Protein AF-A0A843K5U0-F1 (afdb_monomer)

Nearest PDB structures (foldseek):
  5laa-assembly2_B  TM=9.552E-01  e=1.033E-05  Methanothermus fervidus DSM 2088
  5l8x-assembly2_B  TM=9.601E-01  e=3.581E-05  Methanocaldococcus jannaschii DSM 2661

Secondary structure (DSSP, 8-state):
-----PPPTTSS-S--SEEE--TT-S-EEEEET----HHHHHHTT-SEEEE---

pLDDT: mean 97.65, std 1.89, range [85.81, 98.88]

Radius of gyration: 11.62 Å; Cα contacts (8 Å, |Δi|>4): 85; chains: 1; bounding box: 26×24×32 Å

Mean predicted aligned error: 1.99 Å

Sequence (54 aa):
MANKKSPASGWPIVQGDFHTGDPNSPVAVVTMGSHLDEGAICSAGAAIAGSCKT

Structure (mmCIF, N/CA/C/O backbone):
data_AF-A0A843K5U0-F1
#
_entry.id   AF-A0A843K5U0-F1
#
loop_
_atom_site.group_PDB
_atom_site.id
_atom_site.type_symbol
_atom_site.label_atom_id
_atom_site.label_alt_id
_atom_site.label_comp_id
_atom_site.label_asym_id
_atom_site.label_entity_id
_atom_site.label_seq_id
_atom_site.pdbx_PDB_ins_code
_atom_site.Cartn_x
_atom_site.Cartn_y
_atom_site.Cartn_z
_atom_site.occupancy
_atom_site.B_iso_or_equiv
_atom_site.auth_seq_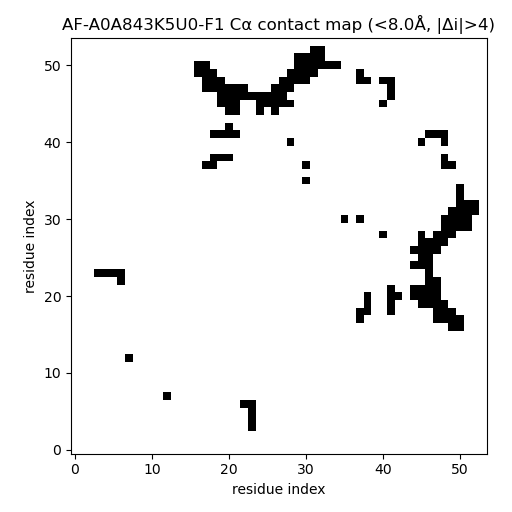id
_atom_site.auth_comp_id
_atom_site.auth_asym_id
_atom_site.auth_atom_id
_atom_site.pdbx_PDB_model_num
ATOM 1 N N . MET A 1 1 ? 1.345 -9.176 23.228 1.00 85.81 1 MET A N 1
ATOM 2 C CA . MET A 1 1 ? 0.680 -8.939 21.925 1.00 85.81 1 MET A CA 1
ATOM 3 C C . MET A 1 1 ? 0.694 -7.449 21.624 1.00 85.81 1 MET A C 1
ATOM 5 O O . MET A 1 1 ? 0.578 -6.672 22.563 1.00 85.81 1 MET A O 1
ATOM 9 N N . ALA A 1 2 ? 0.866 -7.048 20.361 1.00 95.69 2 ALA A N 1
ATOM 10 C CA . ALA A 1 2 ? 0.820 -5.636 19.974 1.00 95.69 2 ALA A CA 1
ATOM 11 C C . ALA A 1 2 ? -0.632 -5.130 19.927 1.00 95.69 2 ALA A C 1
ATOM 13 O O . ALA A 1 2 ? -1.514 -5.846 19.461 1.00 95.69 2 ALA A O 1
ATOM 14 N N . ASN A 1 3 ? -0.873 -3.905 20.394 1.00 97.25 3 ASN A N 1
ATOM 15 C CA . ASN A 1 3 ? -2.192 -3.275 20.328 1.00 97.25 3 ASN A CA 1
ATOM 16 C C . ASN A 1 3 ? -2.490 -2.809 18.889 1.00 97.25 3 ASN A C 1
ATOM 18 O O . ASN A 1 3 ? -1.618 -2.217 18.251 1.00 97.25 3 ASN A O 1
ATOM 22 N N . LYS A 1 4 ? -3.699 -3.068 18.378 1.00 97.44 4 LYS A N 1
ATOM 23 C CA . LYS A 1 4 ? -4.117 -2.754 17.001 1.00 97.44 4 LYS A CA 1
ATOM 24 C C . LYS A 1 4 ? -5.402 -1.931 17.006 1.00 97.44 4 LYS A C 1
ATOM 26 O O . LYS A 1 4 ? -6.224 -2.056 17.909 1.00 97.44 4 LYS A O 1
ATOM 31 N N . LYS A 1 5 ? -5.563 -1.085 15.991 1.00 97.62 5 LYS A N 1
ATOM 32 C CA . LYS A 1 5 ? -6.781 -0.307 15.738 1.00 97.62 5 LYS A CA 1
ATOM 33 C C . LYS A 1 5 ? -7.247 -0.582 14.317 1.00 97.62 5 LYS A C 1
ATOM 35 O O . LYS A 1 5 ? -6.416 -0.839 13.452 1.00 97.62 5 LYS A O 1
ATOM 40 N N . SER A 1 6 ? -8.551 -0.481 14.084 1.00 97.56 6 SER A N 1
ATOM 41 C CA . SER A 1 6 ? -9.102 -0.585 12.735 1.00 97.56 6 SER A CA 1
ATOM 42 C C . SER A 1 6 ? -8.599 0.565 11.852 1.00 97.56 6 SER A C 1
ATOM 44 O O . SER A 1 6 ? -8.531 1.703 12.333 1.00 97.56 6 SER A O 1
ATOM 46 N N . PRO A 1 7 ? -8.267 0.302 10.575 1.00 98.00 7 PRO A N 1
ATOM 47 C CA . PRO A 1 7 ? -7.959 1.357 9.621 1.00 98.00 7 PRO A CA 1
ATOM 48 C C . PRO A 1 7 ? -9.210 2.196 9.319 1.00 98.00 7 PRO A C 1
ATOM 50 O O . PRO A 1 7 ? -10.333 1.843 9.691 1.00 98.00 7 PRO A O 1
ATOM 53 N N . ALA A 1 8 ? -9.020 3.318 8.627 1.00 98.12 8 ALA A N 1
ATOM 54 C CA . ALA A 1 8 ? -10.138 4.117 8.141 1.00 98.12 8 ALA A CA 1
ATOM 55 C C . ALA A 1 8 ? -11.025 3.306 7.176 1.00 98.12 8 ALA A C 1
ATOM 57 O O . ALA A 1 8 ? -10.544 2.420 6.467 1.00 98.12 8 ALA A O 1
ATOM 58 N N . SER A 1 9 ? -12.321 3.626 7.131 1.00 97.94 9 SER A N 1
ATOM 59 C CA . SER A 1 9 ? -13.238 3.003 6.171 1.00 97.94 9 SER A CA 1
ATOM 60 C C . SER A 1 9 ? -12.768 3.281 4.742 1.00 97.94 9 SER A C 1
ATOM 62 O O . SER A 1 9 ? -12.500 4.432 4.398 1.00 97.94 9 SER A O 1
ATOM 64 N N . GLY A 1 10 ? -12.639 2.228 3.932 1.00 96.88 10 GLY A N 1
ATOM 65 C CA . GLY A 1 10 ? -12.128 2.328 2.563 1.00 96.88 10 GLY A CA 1
ATOM 66 C C . GLY A 1 10 ? -10.608 2.477 2.452 1.00 96.88 10 GLY A C 1
ATOM 67 O O . GLY A 1 10 ? -10.131 2.929 1.421 1.00 96.88 10 GLY A O 1
ATOM 68 N N . TRP A 1 11 ? -9.833 2.141 3.488 1.00 97.69 11 TRP A N 1
ATOM 69 C CA . TRP A 1 11 ? -8.372 2.131 3.386 1.00 97.69 11 TRP A CA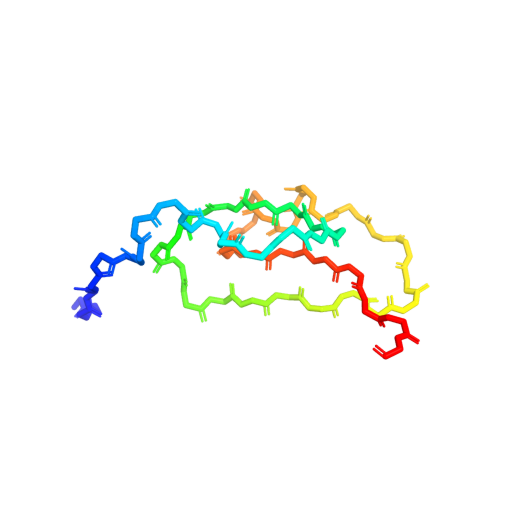 1
ATOM 70 C C . TRP A 1 11 ? -7.865 1.120 2.331 1.00 97.69 11 TRP A C 1
ATOM 72 O O . TRP A 1 11 ? -8.342 -0.018 2.336 1.00 97.69 11 TRP A O 1
ATOM 82 N N . PRO A 1 12 ? -6.860 1.487 1.504 1.00 98.00 12 PRO A N 1
ATOM 83 C CA . PRO A 1 12 ? -6.272 2.825 1.361 1.00 98.00 12 PRO A CA 1
ATOM 84 C C . PRO A 1 12 ? -7.216 3.795 0.636 1.00 98.00 12 PRO A C 1
ATOM 86 O O . PRO A 1 12 ? -7.708 3.498 -0.445 1.00 98.00 12 PRO A O 1
ATOM 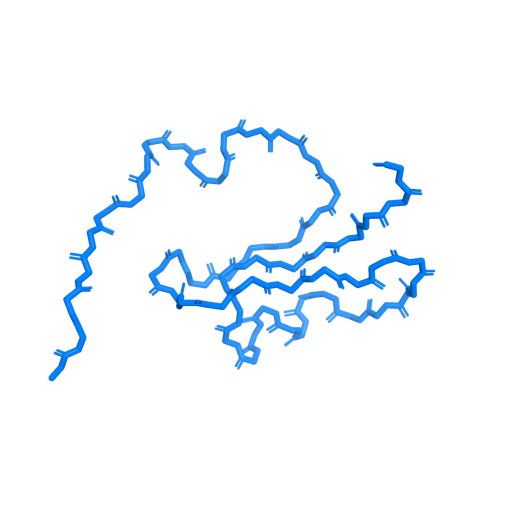89 N N . ILE A 1 13 ? -7.439 4.978 1.223 1.00 98.50 13 ILE A N 1
ATOM 90 C CA . ILE A 1 13 ? -8.408 5.963 0.699 1.00 98.50 13 ILE A CA 1
ATOM 91 C C . ILE A 1 13 ? -7.892 6.627 -0.584 1.00 98.50 13 ILE A C 1
ATOM 93 O O . ILE A 1 13 ? -8.655 6.923 -1.499 1.00 98.50 13 ILE A O 1
ATOM 97 N N . VAL A 1 14 ? -6.591 6.915 -0.627 1.00 98.25 14 VAL A N 1
ATOM 98 C CA . VAL A 1 14 ? -5.959 7.606 -1.751 1.00 98.25 14 VAL A CA 1
ATOM 99 C C . VAL A 1 14 ? -5.577 6.574 -2.800 1.00 98.25 14 VAL A C 1
ATOM 101 O O . VAL A 1 14 ? -4.837 5.641 -2.499 1.00 98.25 14 VAL A O 1
ATOM 104 N N . GLN A 1 15 ? -6.052 6.758 -4.031 1.00 97.81 15 GLN A N 1
ATOM 105 C CA . GLN A 1 15 ? -5.633 5.940 -5.164 1.00 97.81 15 GLN A CA 1
ATOM 106 C C . GLN A 1 15 ? -4.158 6.201 -5.500 1.00 97.81 15 GLN A C 1
ATOM 108 O O . GLN A 1 15 ? -3.707 7.345 -5.511 1.00 97.81 15 GLN A O 1
ATOM 113 N N . GLY A 1 16 ? -3.421 5.143 -5.821 1.00 96.75 16 GLY A N 1
ATOM 114 C CA . GLY A 1 16 ? -2.025 5.219 -6.235 1.00 96.75 16 GLY A CA 1
ATOM 115 C C . GLY A 1 16 ? -1.536 3.893 -6.810 1.00 96.75 16 GLY A C 1
ATOM 116 O O . GLY A 1 16 ? -2.321 2.962 -6.989 1.00 96.75 16 GLY A O 1
ATOM 117 N N . ASP A 1 17 ? -0.240 3.832 -7.110 1.00 97.56 17 ASP A N 1
ATOM 118 C CA . ASP A 1 17 ? 0.434 2.641 -7.632 1.00 97.56 17 ASP A CA 1
ATOM 119 C C . ASP A 1 17 ? 1.050 1.830 -6.482 1.00 97.56 17 ASP A C 1
ATOM 121 O O . ASP A 1 17 ? 2.188 2.059 -6.060 1.00 97.56 17 ASP A O 1
ATOM 125 N N . PHE A 1 18 ? 0.246 0.934 -5.912 1.00 98.12 18 PHE A N 1
ATOM 126 C CA . PHE A 1 18 ? 0.630 0.076 -4.797 1.00 98.12 18 PHE A CA 1
ATOM 127 C C . PHE A 1 18 ? -0.209 -1.205 -4.755 1.00 98.12 18 PHE A C 1
ATOM 129 O O . PHE A 1 18 ? -1.332 -1.267 -5.254 1.00 98.12 18 PHE A O 1
ATOM 136 N N . HIS A 1 19 ? 0.322 -2.206 -4.065 1.00 98.50 19 HIS A N 1
ATOM 137 C CA . HIS A 1 19 ? -0.384 -3.401 -3.624 1.00 98.50 19 HIS A CA 1
ATOM 138 C C . HIS A 1 19 ? -0.677 -3.305 -2.125 1.00 98.50 19 HIS A C 1
ATOM 140 O O . HIS A 1 19 ? 0.016 -2.608 -1.380 1.00 98.50 19 HIS A O 1
ATOM 146 N N . THR A 1 20 ? -1.715 -4.011 -1.677 1.00 98.38 20 THR A N 1
ATOM 147 C CA . THR A 1 20 ? -2.116 -4.060 -0.264 1.00 98.38 20 THR A CA 1
ATOM 148 C C . THR A 1 20 ? -2.026 -5.485 0.274 1.00 98.38 20 THR A C 1
ATOM 150 O O . THR A 1 20 ? -2.315 -6.448 -0.433 1.00 98.38 20 THR A O 1
ATOM 153 N N . GLY A 1 21 ? -1.587 -5.603 1.527 1.00 98.31 21 GLY A N 1
ATOM 154 C 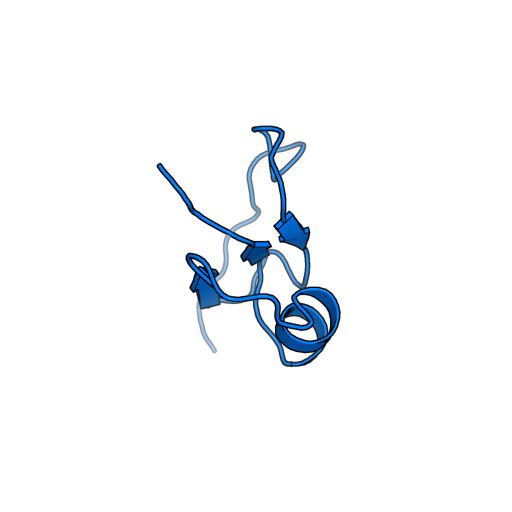CA . GLY A 1 21 ? -1.552 -6.828 2.324 1.00 98.31 21 GLY A CA 1
ATOM 155 C C . GLY A 1 21 ? -2.437 -6.688 3.566 1.00 98.31 21 GLY A C 1
ATOM 156 O O . GLY A 1 21 ? -3.509 -6.091 3.492 1.00 98.31 21 GLY A O 1
ATOM 157 N N . ASP A 1 22 ? -2.004 -7.219 4.717 1.00 98.19 22 ASP A N 1
ATOM 158 C CA . ASP A 1 22 ? -2.753 -7.092 5.981 1.00 98.19 22 ASP A CA 1
ATOM 159 C C . ASP A 1 22 ? -2.772 -5.629 6.473 1.00 98.19 22 ASP A C 1
ATOM 161 O O . ASP A 1 22 ? -1.721 -5.118 6.873 1.00 98.19 22 ASP A O 1
ATOM 165 N N . PRO A 1 23 ? -3.941 -4.960 6.552 1.00 98.00 23 PRO A N 1
ATOM 166 C CA . PRO A 1 23 ? -4.044 -3.587 7.054 1.00 98.00 23 PRO A CA 1
ATOM 167 C C . PRO A 1 23 ? -3.580 -3.409 8.509 1.00 98.00 23 PRO A C 1
ATOM 169 O O . PRO A 1 23 ? -3.342 -2.284 8.946 1.00 98.00 23 PRO A O 1
ATOM 172 N N . ASN A 1 24 ? -3.469 -4.496 9.282 1.00 97.69 24 ASN A N 1
ATOM 173 C CA . ASN A 1 24 ? -2.954 -4.472 10.652 1.00 97.69 24 ASN A CA 1
ATOM 174 C C . ASN A 1 24 ? -1.437 -4.685 10.739 1.00 97.69 24 ASN A C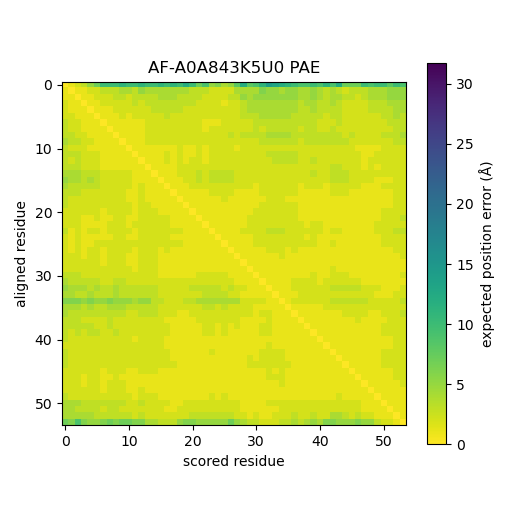 1
ATOM 176 O O . ASN A 1 24 ? -0.871 -4.581 11.842 1.00 97.69 24 ASN A O 1
ATOM 180 N N . SER A 1 25 ? -0.758 -4.979 9.627 1.00 98.44 25 SER A N 1
ATOM 181 C CA . SER A 1 25 ? 0.697 -5.093 9.611 1.00 98.44 25 SER A CA 1
ATOM 182 C C . SER A 1 25 ? 1.352 -3.747 9.966 1.00 98.44 25 SER A C 1
ATOM 184 O O . SER A 1 25 ? 0.888 -2.692 9.536 1.00 98.44 25 SER A O 1
ATOM 186 N N . PRO A 1 26 ? 2.425 -3.739 10.782 1.00 98.38 26 PRO A N 1
ATOM 187 C CA . PRO A 1 26 ? 3.126 -2.513 11.152 1.00 98.38 26 PRO A CA 1
ATOM 188 C C . PRO A 1 26 ? 4.129 -2.031 10.087 1.00 98.38 26 PRO A C 1
ATOM 190 O O . PRO A 1 26 ? 4.883 -1.102 10.365 1.00 98.38 26 PRO A O 1
ATOM 193 N N . VAL A 1 27 ? 4.196 -2.672 8.913 1.00 98.75 27 VAL A N 1
ATOM 194 C CA . VAL A 1 27 ? 5.231 -2.421 7.898 1.00 98.75 27 VAL A CA 1
ATOM 195 C C . VAL A 1 27 ? 4.619 -1.858 6.619 1.00 98.75 27 VAL A C 1
ATOM 197 O O . VAL A 1 27 ? 3.701 -2.446 6.053 1.00 98.75 27 VAL A O 1
ATOM 200 N N . ALA A 1 28 ? 5.187 -0.759 6.128 1.00 98.69 28 ALA A N 1
ATOM 201 C CA . ALA A 1 28 ? 4.969 -0.239 4.783 1.00 98.69 28 ALA A CA 1
ATOM 202 C C . ALA A 1 28 ? 6.297 -0.265 4.019 1.00 98.69 28 ALA A C 1
ATOM 204 O O . ALA A 1 28 ? 7.349 0.003 4.607 1.00 98.69 28 ALA A O 1
ATOM 205 N N . VAL A 1 29 ? 6.255 -0.583 2.726 1.00 98.81 29 VAL A N 1
ATOM 206 C CA . VAL A 1 29 ? 7.449 -0.663 1.877 1.00 98.81 29 VAL A CA 1
ATOM 207 C C . VAL A 1 29 ? 7.317 0.297 0.704 1.00 98.81 29 VAL A C 1
ATOM 209 O O . VAL A 1 29 ? 6.318 0.296 -0.009 1.00 98.81 29 VAL A O 1
ATOM 212 N N . VAL A 1 30 ? 8.351 1.104 0.488 1.00 98.62 30 VAL A N 1
ATOM 213 C CA . VAL A 1 30 ? 8.454 2.000 -0.665 1.00 98.62 30 VAL A CA 1
ATOM 214 C C . VAL A 1 30 ? 9.578 1.489 -1.5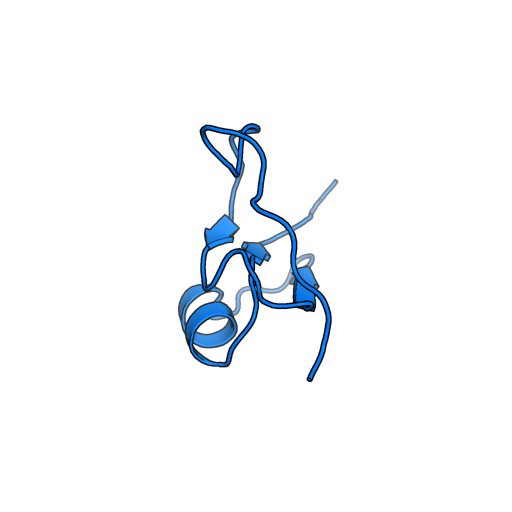56 1.00 98.62 30 VAL A C 1
ATOM 216 O O . VAL A 1 30 ? 10.738 1.493 -1.146 1.00 98.62 30 VAL A O 1
ATOM 219 N N . THR A 1 31 ? 9.244 1.030 -2.762 1.00 98.31 31 THR A N 1
ATOM 220 C CA . THR A 1 31 ? 10.204 0.401 -3.695 1.00 98.31 31 THR A CA 1
ATOM 221 C C . THR A 1 31 ? 10.981 1.414 -4.542 1.00 98.31 31 THR A C 1
ATOM 223 O O . THR A 1 31 ? 11.932 1.059 -5.245 1.00 98.31 31 THR A O 1
ATOM 226 N N . MET A 1 32 ? 10.653 2.703 -4.400 1.00 98.12 32 MET A N 1
ATOM 227 C CA . MET A 1 32 ? 11.284 3.824 -5.101 1.00 98.12 32 MET A CA 1
ATOM 228 C C . MET A 1 32 ? 11.196 3.655 -6.628 1.00 98.12 32 MET A C 1
ATOM 230 O O . MET A 1 32 ? 10.109 3.430 -7.158 1.00 98.12 32 MET A O 1
ATOM 234 N N . GLY A 1 33 ? 12.320 3.785 -7.340 1.00 97.19 33 GLY A N 1
ATOM 235 C CA . GLY A 1 33 ? 12.418 3.554 -8.783 1.00 97.19 33 GLY A CA 1
ATOM 236 C C . GLY A 1 33 ? 12.685 2.097 -9.179 1.00 97.19 33 GLY A C 1
ATOM 237 O O . GLY A 1 33 ? 12.852 1.821 -10.367 1.00 97.19 33 GLY A O 1
ATOM 238 N N . SER A 1 34 ? 12.763 1.171 -8.218 1.00 97.44 34 SER A N 1
ATOM 239 C CA . SER A 1 34 ? 12.950 -0.251 -8.523 1.00 97.44 34 SER A CA 1
ATOM 240 C C . SER A 1 34 ? 11.658 -0.855 -9.067 1.00 97.44 34 SER A C 1
ATOM 242 O O . SER A 1 34 ? 10.570 -0.421 -8.705 1.00 97.44 34 SER A O 1
ATOM 244 N N .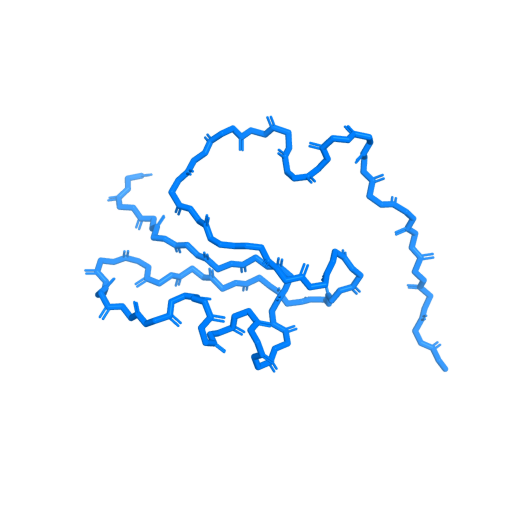 HIS A 1 35 ? 11.784 -1.883 -9.905 1.00 94.75 35 HIS A N 1
ATOM 245 C CA . HIS A 1 35 ? 10.668 -2.756 -10.268 1.00 94.75 35 HIS A CA 1
ATOM 246 C C . HIS A 1 35 ? 10.844 -4.068 -9.510 1.00 94.75 35 HIS A C 1
ATOM 248 O O . HIS A 1 35 ? 11.665 -4.904 -9.891 1.00 94.75 35 HIS A O 1
ATOM 254 N N . LEU A 1 36 ? 10.135 -4.193 -8.392 1.00 97.12 36 LEU A N 1
ATOM 255 C CA . LEU A 1 36 ? 10.107 -5.397 -7.565 1.00 97.12 36 LEU A CA 1
ATOM 256 C C . LEU A 1 36 ? 8.728 -6.049 -7.683 1.00 97.12 36 LEU A C 1
ATOM 258 O O . LEU A 1 36 ? 7.852 -5.538 -8.366 1.00 97.12 36 LEU A O 1
ATOM 262 N N . ASP A 1 37 ? 8.540 -7.194 -7.038 1.00 97.75 37 ASP A N 1
ATOM 263 C CA . ASP A 1 37 ? 7.212 -7.784 -6.886 1.00 97.75 37 ASP A CA 1
ATOM 264 C C . ASP A 1 37 ? 6.582 -7.258 -5.584 1.00 97.75 37 ASP A C 1
ATOM 266 O O . ASP A 1 37 ? 6.757 -7.837 -4.507 1.00 97.75 37 ASP A O 1
ATOM 270 N N . GLU A 1 38 ? 5.889 -6.116 -5.653 1.00 97.81 38 GLU A N 1
ATOM 271 C CA . GLU A 1 38 ? 5.193 -5.542 -4.494 1.00 97.81 38 GLU A CA 1
ATOM 272 C C . GLU A 1 38 ? 4.099 -6.469 -3.936 1.00 97.81 38 GLU A C 1
ATOM 274 O O . GLU A 1 38 ? 3.836 -6.448 -2.731 1.00 97.81 38 GLU A O 1
ATO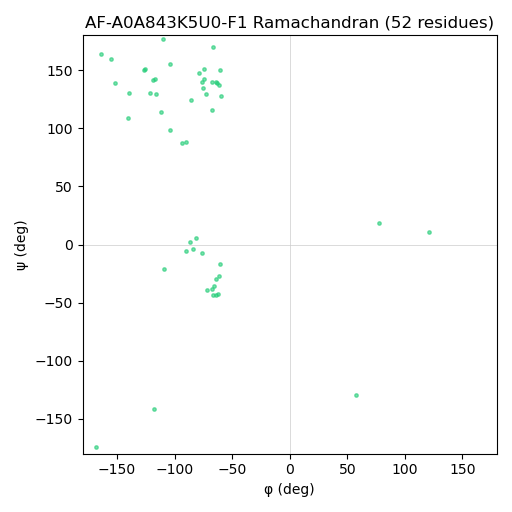M 279 N N . GLY A 1 39 ? 3.511 -7.336 -4.768 1.00 98.06 39 GLY A N 1
ATOM 280 C CA . GLY A 1 39 ? 2.557 -8.358 -4.333 1.00 98.06 39 GLY A CA 1
ATOM 281 C C . GLY A 1 39 ? 3.212 -9.424 -3.449 1.00 98.06 39 GLY A C 1
ATOM 282 O O . GLY A 1 39 ? 2.674 -9.780 -2.393 1.00 98.06 39 GLY A O 1
ATOM 283 N N . ALA A 1 40 ? 4.408 -9.888 -3.820 1.00 98.50 40 ALA A N 1
ATOM 284 C CA . ALA A 1 40 ? 5.213 -10.784 -2.990 1.00 98.50 40 ALA A CA 1
ATOM 285 C C . A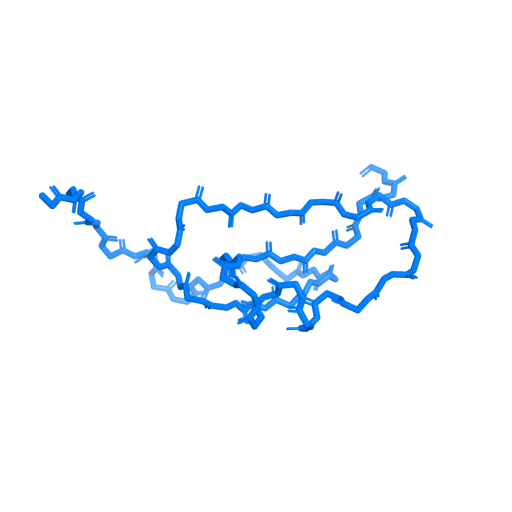LA A 1 40 ? 5.679 -10.103 -1.692 1.00 98.50 40 ALA A C 1
ATOM 287 O O . ALA A 1 40 ? 5.692 -10.742 -0.640 1.00 98.50 40 ALA A O 1
ATOM 288 N N . ILE A 1 41 ? 5.991 -8.803 -1.726 1.00 98.69 41 ILE A N 1
ATOM 289 C CA . ILE A 1 41 ? 6.340 -8.020 -0.526 1.00 98.69 41 ILE A CA 1
ATOM 290 C C . ILE A 1 41 ? 5.147 -7.925 0.442 1.00 98.69 41 ILE A C 1
ATOM 292 O O . ILE A 1 41 ? 5.308 -8.128 1.649 1.00 98.69 41 ILE A O 1
ATOM 296 N N . CYS A 1 42 ? 3.937 -7.676 -0.065 1.00 98.62 42 CYS A N 1
ATOM 297 C CA . CYS A 1 42 ? 2.714 -7.732 0.740 1.00 98.62 42 CYS A CA 1
ATOM 298 C C . CYS A 1 42 ? 2.462 -9.141 1.294 1.00 98.62 42 CYS A C 1
ATOM 300 O O . CYS A 1 42 ? 2.165 -9.290 2.479 1.00 98.62 42 CYS A O 1
ATOM 302 N N . SER A 1 43 ? 2.668 -10.179 0.479 1.00 98.50 43 SER A N 1
ATOM 303 C CA . SER A 1 43 ? 2.532 -11.585 0.894 1.00 98.50 43 SER A CA 1
ATOM 304 C C . SER A 1 43 ? 3.544 -11.988 1.974 1.00 98.50 43 SER A C 1
ATOM 306 O O . SER A 1 43 ? 3.243 -12.824 2.822 1.00 98.50 43 SER A O 1
ATOM 308 N N . ALA A 1 44 ? 4.724 -11.360 1.988 1.00 98.56 44 ALA A N 1
ATOM 309 C CA . ALA A 1 44 ? 5.735 -11.522 3.031 1.00 98.56 44 ALA A CA 1
ATOM 310 C C . ALA A 1 44 ? 5.398 -10.773 4.338 1.00 98.56 44 ALA A C 1
ATOM 312 O O . ALA A 1 44 ? 6.091 -10.950 5.340 1.00 98.56 44 ALA A O 1
ATOM 313 N N . GLY A 1 45 ? 4.334 -9.961 4.349 1.00 98.50 45 GLY A N 1
ATOM 314 C CA . GLY A 1 45 ? 3.770 -9.368 5.559 1.00 98.50 45 GLY A CA 1
ATOM 315 C C . GLY A 1 45 ? 3.737 -7.844 5.597 1.00 98.50 45 GLY A C 1
ATOM 316 O O . GLY A 1 45 ? 3.464 -7.299 6.664 1.00 98.50 45 GLY A O 1
ATOM 317 N N . ALA A 1 46 ? 4.001 -7.128 4.500 1.00 98.81 46 ALA A N 1
ATOM 318 C CA . ALA A 1 46 ? 3.777 -5.679 4.456 1.00 98.81 46 ALA A CA 1
ATOM 319 C C . ALA A 1 46 ? 2.278 -5.342 4.350 1.00 98.81 46 ALA A C 1
ATOM 321 O O . ALA A 1 46 ? 1.533 -6.003 3.629 1.00 98.81 46 ALA A O 1
ATOM 322 N N . ALA A 1 47 ? 1.838 -4.275 5.022 1.00 98.81 47 ALA A N 1
ATOM 323 C CA . ALA A 1 47 ? 0.478 -3.750 4.881 1.00 98.81 47 ALA A CA 1
ATOM 324 C C . ALA A 1 47 ? 0.253 -3.149 3.490 1.00 98.81 47 ALA A C 1
ATOM 326 O O . ALA A 1 47 ? -0.819 -3.279 2.907 1.00 98.81 47 ALA A O 1
ATOM 327 N N . ILE A 1 48 ? 1.273 -2.478 2.961 1.00 98.81 48 ILE A N 1
ATOM 328 C CA . ILE A 1 48 ? 1.238 -1.796 1.672 1.00 98.81 48 ILE A CA 1
ATOM 329 C C . ILE A 1 48 ? 2.650 -1.767 1.089 1.00 98.81 48 ILE A C 1
ATOM 331 O O . ILE A 1 48 ? 3.624 -1.551 1.821 1.00 98.81 48 ILE A O 1
ATOM 335 N N . ALA A 1 49 ? 2.755 -1.995 -0.214 1.00 98.88 49 ALA A N 1
ATOM 336 C CA . ALA A 1 49 ? 4.005 -1.907 -0.953 1.00 98.88 49 ALA A CA 1
ATOM 337 C C . ALA A 1 49 ? 3.758 -1.237 -2.304 1.00 98.88 49 ALA A C 1
ATOM 339 O O . ALA A 1 49 ? 2.830 -1.612 -3.016 1.00 98.88 49 ALA A O 1
ATOM 340 N N . GLY A 1 50 ? 4.561 -0.236 -2.654 1.00 98.62 50 GLY A N 1
ATOM 341 C CA . GLY A 1 50 ? 4.361 0.525 -3.884 1.00 98.62 50 GLY A CA 1
ATOM 342 C C . GLY A 1 50 ? 5.575 1.341 -4.292 1.00 98.62 50 GLY A C 1
ATOM 343 O O . GLY A 1 50 ? 6.482 1.594 -3.489 1.00 98.62 50 GLY A O 1
ATOM 344 N N . SER A 1 51 ? 5.560 1.777 -5.547 1.00 97.50 51 SER A N 1
ATOM 345 C CA . SER A 1 51 ? 6.598 2.639 -6.098 1.00 97.50 51 SER A CA 1
ATOM 346 C C . SER A 1 51 ? 6.384 4.095 -5.663 1.00 97.50 51 SER A C 1
ATOM 348 O O . SER A 1 51 ? 5.258 4.553 -5.477 1.00 97.50 51 SER A O 1
ATOM 350 N N . CYS A 1 52 ? 7.471 4.851 -5.491 1.00 97.62 52 CYS A N 1
ATOM 351 C CA . CYS A 1 52 ? 7.407 6.284 -5.191 1.00 97.62 52 CYS A CA 1
ATOM 352 C C . CYS A 1 52 ? 8.511 6.998 -5.963 1.00 97.62 52 CYS A C 1
ATOM 354 O O . CYS A 1 52 ? 9.696 6.793 -5.701 1.00 97.62 52 CYS A O 1
ATOM 356 N N . LYS A 1 53 ? 8.113 7.768 -6.976 1.00 96.38 53 LYS A N 1
ATOM 357 C CA . LYS A 1 53 ? 9.029 8.321 -7.983 1.00 96.38 53 LYS A CA 1
ATOM 358 C C . LYS A 1 53 ? 9.220 9.835 -7.853 1.00 96.38 53 LYS A C 1
ATOM 360 O O . LYS A 1 53 ? 10.204 10.352 -8.376 1.00 96.38 53 LYS A O 1
ATOM 365 N N . THR A 1 54 ? 8.284 10.524 -7.198 1.00 93.75 54 THR A N 1
ATOM 366 C CA . THR A 1 54 ? 8.183 11.990 -7.121 1.00 93.75 54 THR A CA 1
ATOM 367 C C . THR A 1 54 ? 7.633 12.425 -5.780 1.00 93.75 54 THR A C 1
ATOM 369 O O . THR A 1 54 ? 6.635 11.792 -5.365 1.00 93.75 54 THR A O 1
#

Solvent-accessible surface area (backbone atoms only — not comparable to full-atom values): 3464 Å² total; per-residue (Å²): 135,85,90,84,74,85,73,64,90,66,65,78,74,72,88,75,69,61,38,74,38,51,82,80,38,96,38,74,46,76,52,33,88,56,90,73,63,35,61,59,47,12,72,74,52,19,19,32,17,27,58,53,86,127

Foldseek 3Di:
DDDFDDDPVPPVPDDDFKDAAPLRFPAEEECEPDDDPRVVVSVVGHRMYGYDDD